Protein AF-A0A2M8PKC9-F1 (afdb_monomer_lite)

Radius of gyration: 15.45 Å; chains: 1; bounding box: 36×30×42 Å

Secondary structure (DSSP, 8-state):
----EEEETTEEEEHHHHHHHHHHHTTT-TT-EEEEE-TTS-EEEEEGGGS--SSPPPEEE-SSTT-SS-SEEES-B---SSSPPPHHHHHHS-B-PPPP-

Foldseek 3Di:
DFWFWWDDPPDIDTDPRSVVCLVVCLVPQQQIKTWGADLVLDIDIDGSVVDDPPDADWAFDPPDPPDSHGPDTDQADADDPVDDDPPVRVVRHHHDDDDDD

pLDDT: mean 80.63, std 10.46, range [44.22, 91.06]

Sequence (101 aa):
MPAIFVSEKGGMLYGKQAWQFIFKNYQLYPRAEIFGLQSDGKKVQYFLRELDFADHPRVFAYENEQKIMPSFQLDGFYPSKEVQPPSLLKTLLPITAPKAP

Structure (mmCIF, N/CA/C/O backbone):
data_AF-A0A2M8PKC9-F1
#
_entry.id   AF-A0A2M8PKC9-F1
#
loop_
_atom_site.group_PDB
_atom_site.id
_atom_site.type_symbol
_atom_site.label_atom_id
_atom_site.label_alt_id
_atom_site.label_comp_id
_atom_site.label_asym_id
_atom_site.label_entity_id
_atom_site.label_seq_id
_atom_site.pdbx_PDB_ins_code
_atom_site.Cartn_x
_atom_site.Cartn_y
_atom_site.Cartn_z
_atom_site.occupancy
_atom_site.B_iso_or_equiv
_atom_site.auth_seq_id
_atom_site.auth_comp_id
_atom_site.auth_asym_id
_atom_site.auth_atom_id
_atom_site.pdbx_PDB_model_num
ATOM 1 N N . MET A 1 1 ? -2.146 8.365 -7.353 1.00 44.22 1 MET A N 1
ATOM 2 C CA . MET A 1 1 ? -1.640 7.243 -6.513 1.00 44.22 1 MET A CA 1
ATOM 3 C C . MET A 1 1 ? -2.806 6.665 -5.725 1.00 44.22 1 MET A C 1
ATOM 5 O O . MET A 1 1 ? -3.586 7.485 -5.249 1.00 44.22 1 MET A O 1
ATOM 9 N N . PRO A 1 2 ? -2.951 5.334 -5.547 1.00 46.62 2 PRO A N 1
ATOM 10 C CA . PRO A 1 2 ? -3.953 4.796 -4.634 1.00 46.62 2 PRO A CA 1
ATOM 11 C C . PRO A 1 2 ? -3.586 5.316 -3.249 1.00 46.62 2 PRO A C 1
ATOM 13 O O . PRO A 1 2 ? -2.562 4.953 -2.667 1.00 46.62 2 PRO A O 1
ATOM 16 N N . ALA A 1 3 ? -4.342 6.315 -2.819 1.00 52.91 3 ALA A N 1
ATOM 17 C CA . ALA A 1 3 ? -4.068 7.093 -1.638 1.00 52.91 3 ALA A CA 1
ATOM 18 C C . ALA A 1 3 ? -4.402 6.212 -0.444 1.00 52.91 3 ALA A C 1
ATOM 20 O O . ALA A 1 3 ? -5.547 6.178 -0.011 1.00 52.91 3 ALA A O 1
ATOM 21 N N . ILE A 1 4 ? -3.410 5.465 0.047 1.00 57.56 4 ILE A N 1
ATOM 22 C CA . ILE A 1 4 ? -3.505 4.862 1.370 1.00 57.56 4 ILE A CA 1
ATOM 23 C C . ILE A 1 4 ? -3.715 6.028 2.320 1.00 57.56 4 ILE A C 1
ATOM 25 O O . ILE A 1 4 ? -2.845 6.892 2.452 1.00 57.56 4 ILE A O 1
ATOM 29 N N . PHE A 1 5 ? -4.905 6.071 2.890 1.00 59.25 5 PHE A N 1
ATOM 30 C CA . PHE A 1 5 ? -5.291 7.023 3.909 1.00 59.25 5 PHE A CA 1
ATOM 31 C C . PHE A 1 5 ? -5.187 6.332 5.253 1.00 59.25 5 PHE A C 1
ATOM 33 O O . PHE A 1 5 ? -5.598 5.184 5.358 1.00 59.25 5 PHE A O 1
ATOM 40 N N . VAL A 1 6 ? -4.675 7.020 6.268 1.00 64.75 6 VAL A N 1
ATOM 41 C CA . VAL A 1 6 ? -4.762 6.552 7.653 1.00 64.75 6 VAL A CA 1
ATOM 42 C C . VAL A 1 6 ? -5.301 7.678 8.509 1.00 64.75 6 VAL A C 1
ATOM 44 O O . VAL A 1 6 ? -4.725 8.770 8.488 1.00 64.75 6 VAL A O 1
ATOM 47 N N . SER A 1 7 ? -6.364 7.411 9.270 1.00 66.50 7 SER A N 1
ATOM 48 C CA . SER A 1 7 ? -6.833 8.340 10.296 1.00 66.50 7 SER A CA 1
ATOM 49 C C . SER A 1 7 ? -6.918 7.709 11.673 1.00 66.50 7 SER A C 1
ATOM 51 O O . SER A 1 7 ? -7.462 6.621 11.860 1.00 66.50 7 SER A O 1
ATOM 53 N N . GLU A 1 8 ? -6.391 8.449 12.642 1.00 57.56 8 GLU A N 1
ATOM 54 C CA . GLU A 1 8 ? -6.635 8.255 14.060 1.00 57.56 8 GLU A CA 1
ATOM 55 C C . GLU A 1 8 ? -6.832 9.641 14.693 1.00 57.56 8 GLU A C 1
ATOM 57 O O . GLU A 1 8 ? -5.999 10.528 14.509 1.00 57.56 8 GLU A O 1
ATOM 62 N N . LYS A 1 9 ? -7.970 9.845 15.374 1.00 57.28 9 LYS A N 1
ATOM 63 C CA . LYS A 1 9 ? -8.285 10.995 16.251 1.00 57.28 9 LYS A CA 1
ATOM 64 C C . LYS A 1 9 ? -7.638 12.347 15.862 1.00 57.28 9 LYS A C 1
ATOM 66 O O . LYS A 1 9 ? -7.046 13.015 16.705 1.00 57.28 9 LYS A O 1
ATOM 71 N N . GLY A 1 10 ? -7.794 12.775 14.605 1.00 60.31 10 GLY A N 1
ATOM 72 C CA . GLY A 1 10 ? -7.418 14.119 14.137 1.00 60.31 10 GLY A CA 1
ATOM 73 C C . GLY A 1 10 ? -6.221 14.201 13.181 1.00 60.31 10 GLY A C 1
ATOM 74 O O . GLY A 1 10 ? -6.008 15.259 12.596 1.00 60.31 10 GLY A O 1
ATOM 75 N N . GLY A 1 11 ? -5.474 13.113 12.965 1.00 69.12 11 GLY A N 1
ATOM 76 C CA . GLY A 1 11 ? -4.427 13.043 11.937 1.00 69.12 11 GLY A CA 1
ATOM 77 C C . GLY A 1 11 ? -4.916 12.379 10.647 1.00 69.12 11 GLY A C 1
ATOM 78 O O . GLY A 1 11 ? -5.669 11.407 10.708 1.00 69.12 11 GLY A O 1
ATOM 79 N N . MET A 1 12 ? -4.482 12.884 9.487 1.00 78.81 12 MET A N 1
ATOM 80 C CA . MET A 1 12 ? -4.677 12.240 8.179 1.00 78.81 12 MET A CA 1
ATOM 81 C C . MET A 1 12 ? -3.329 12.104 7.467 1.00 78.81 12 MET A C 1
ATOM 83 O O . MET A 1 12 ? -2.672 13.107 7.188 1.00 78.81 12 MET A O 1
ATOM 87 N N . LEU A 1 13 ? -2.918 10.870 7.169 1.00 81.56 13 LEU A N 1
ATOM 88 C CA . LEU A 1 13 ? -1.699 10.574 6.411 1.00 81.56 13 LEU A CA 1
ATOM 89 C C . LEU A 1 13 ? -2.044 10.029 5.028 1.00 81.56 13 LEU A C 1
ATOM 91 O O . LEU A 1 13 ? -3.028 9.309 4.880 1.00 81.56 13 LEU A O 1
ATOM 95 N N . TYR A 1 14 ? -1.192 10.318 4.039 1.00 83.12 14 TYR A N 1
ATOM 96 C CA . TYR A 1 14 ? -1.399 9.910 2.647 1.00 83.12 14 TYR A CA 1
ATOM 97 C C . TYR A 1 14 ? -0.160 9.243 2.042 1.00 83.12 14 TYR A C 1
ATOM 99 O O . TYR A 1 14 ? 0.985 9.583 2.364 1.00 83.12 14 TYR A O 1
ATOM 107 N N . GLY A 1 15 ? -0.388 8.302 1.123 1.00 80.62 15 GLY A N 1
ATOM 108 C CA . GLY A 1 15 ? 0.647 7.728 0.261 1.00 8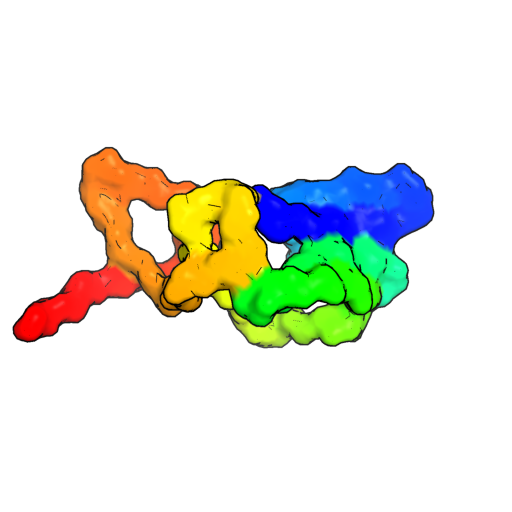0.62 15 GLY A CA 1
ATOM 109 C C . GLY A 1 15 ? 1.818 7.136 1.050 1.00 80.62 15 GLY A C 1
ATOM 110 O O . GLY A 1 15 ? 1.632 6.277 1.909 1.00 80.62 15 GLY A O 1
ATOM 111 N N . LYS A 1 16 ? 3.045 7.602 0.778 1.00 79.75 16 LYS A N 1
ATOM 112 C CA . LYS A 1 16 ? 4.261 7.093 1.439 1.00 79.75 16 LYS A CA 1
ATOM 113 C C . LYS A 1 16 ? 4.258 7.320 2.954 1.00 79.75 16 LYS A C 1
ATOM 115 O O . LYS A 1 16 ? 4.764 6.473 3.683 1.00 79.75 16 LYS A O 1
ATOM 120 N N . GLN A 1 17 ? 3.714 8.439 3.434 1.00 82.31 17 GLN A N 1
ATOM 121 C CA . GLN A 1 17 ? 3.678 8.728 4.872 1.00 82.31 17 GLN A CA 1
ATOM 122 C C . GLN A 1 17 ? 2.713 7.785 5.594 1.00 82.31 17 GLN A C 1
ATOM 124 O O . GLN A 1 17 ? 3.073 7.219 6.624 1.00 82.31 17 GLN A O 1
ATOM 129 N N . ALA A 1 18 ? 1.535 7.550 5.010 1.00 85.38 18 ALA A N 1
ATOM 130 C CA . ALA A 1 18 ? 0.585 6.555 5.501 1.00 85.38 18 ALA A CA 1
ATOM 131 C C . ALA A 1 18 ? 1.200 5.152 5.515 1.00 85.38 18 ALA A C 1
ATOM 133 O O . ALA A 1 18 ? 1.144 4.462 6.528 1.00 85.38 18 ALA A O 1
ATOM 134 N N . TRP A 1 19 ? 1.874 4.770 4.426 1.00 83.25 19 TRP A N 1
ATOM 135 C CA . TRP A 1 19 ? 2.597 3.504 4.336 1.00 83.25 19 TRP A CA 1
ATOM 136 C C . TRP A 1 19 ? 3.626 3.342 5.460 1.00 83.25 19 TRP A C 1
ATOM 138 O O . TRP A 1 19 ? 3.618 2.355 6.189 1.00 83.25 19 TRP A O 1
ATOM 148 N N . GLN A 1 20 ? 4.492 4.337 5.652 1.00 85.00 20 GLN A N 1
ATOM 149 C CA . GLN A 1 20 ? 5.506 4.301 6.706 1.00 85.00 20 GLN A CA 1
ATOM 150 C C . GLN A 1 20 ? 4.893 4.238 8.107 1.00 85.00 20 GLN A C 1
ATOM 152 O O . GLN A 1 20 ? 5.442 3.559 8.974 1.00 85.00 20 GLN A O 1
ATOM 157 N N . PHE A 1 21 ? 3.777 4.931 8.336 1.00 85.56 21 PHE A N 1
ATOM 158 C CA . PHE A 1 21 ? 3.062 4.878 9.604 1.00 85.56 21 PHE A CA 1
ATOM 159 C C . PHE A 1 21 ? 2.505 3.482 9.879 1.00 85.56 21 PHE A C 1
ATOM 161 O O . PHE A 1 21 ? 2.736 2.955 10.965 1.00 85.56 21 PHE A O 1
ATOM 168 N N . ILE A 1 22 ? 1.840 2.876 8.892 1.00 86.31 22 ILE A N 1
ATOM 169 C CA . ILE A 1 22 ? 1.271 1.529 8.984 1.00 86.31 22 ILE A CA 1
ATOM 170 C C . ILE A 1 22 ? 2.353 0.526 9.386 1.00 86.31 22 ILE A C 1
ATOM 172 O O . ILE A 1 22 ? 2.246 -0.095 10.439 1.00 86.31 22 ILE A O 1
ATOM 176 N N . PHE A 1 23 ? 3.450 0.442 8.628 1.00 84.25 23 PHE A N 1
ATOM 177 C CA . PHE A 1 23 ? 4.506 -0.545 8.895 1.00 84.25 23 PHE A CA 1
ATOM 178 C C . PHE A 1 23 ? 5.171 -0.380 10.258 1.00 84.25 23 PHE A C 1
ATOM 180 O O . PHE A 1 23 ? 5.601 -1.362 10.856 1.00 84.25 23 PHE A O 1
ATOM 187 N N . LYS A 1 24 ? 5.265 0.854 10.758 1.00 86.62 24 LYS A N 1
ATOM 188 C CA . LYS A 1 24 ? 5.905 1.133 12.046 1.00 86.62 24 LYS A CA 1
ATOM 189 C C . LYS A 1 24 ? 4.967 0.984 13.238 1.00 86.62 24 LYS A C 1
ATOM 191 O O . LYS A 1 24 ? 5.454 0.759 14.338 1.00 86.62 24 LYS A O 1
ATOM 196 N N . ASN A 1 25 ? 3.657 1.148 13.047 1.00 86.12 25 ASN A N 1
ATOM 197 C CA . ASN A 1 25 ? 2.728 1.333 14.161 1.00 86.12 25 ASN A CA 1
ATOM 198 C C . ASN A 1 25 ? 1.457 0.469 14.086 1.00 86.12 25 ASN A C 1
ATOM 200 O O . ASN A 1 25 ? 0.541 0.698 14.877 1.00 86.12 25 ASN A O 1
ATOM 204 N N . TYR A 1 26 ? 1.371 -0.518 13.184 1.00 84.44 26 TYR A N 1
ATOM 205 C CA . TYR A 1 26 ? 0.141 -1.303 12.993 1.00 84.44 26 TYR A CA 1
ATOM 206 C C . TYR A 1 26 ? -0.388 -1.987 14.259 1.00 84.44 26 TYR A C 1
ATOM 208 O O . TYR A 1 26 ? -1.597 -2.095 14.444 1.00 84.44 26 TYR A O 1
ATOM 216 N N . GLN A 1 27 ? 0.509 -2.370 15.168 1.00 87.00 27 GLN A N 1
ATOM 217 C CA . GLN A 1 27 ? 0.156 -2.983 16.450 1.00 87.00 27 GLN A CA 1
ATOM 218 C C . GLN A 1 27 ? -0.358 -1.970 17.485 1.00 87.00 27 GLN A C 1
ATOM 220 O O . GLN A 1 27 ? -1.134 -2.330 18.367 1.00 87.00 27 GLN A O 1
ATOM 225 N N . LEU A 1 28 ? 0.069 -0.707 17.387 1.00 89.44 28 LEU A N 1
ATOM 226 C CA . LEU A 1 28 ? -0.261 0.348 18.351 1.00 89.44 28 LEU A CA 1
ATOM 227 C C . LEU A 1 28 ? -1.602 1.017 18.042 1.00 89.44 28 LEU A C 1
ATOM 229 O O . LEU A 1 28 ? -2.298 1.446 18.959 1.00 89.44 28 LEU A O 1
ATOM 233 N N . TYR A 1 29 ? -1.987 1.064 16.763 1.00 88.56 29 TYR A N 1
ATOM 234 C CA . TYR A 1 29 ? -3.202 1.742 16.306 1.00 88.56 29 TYR A CA 1
ATOM 235 C C . TYR A 1 29 ? -4.169 0.800 15.575 1.00 88.56 29 TYR A C 1
ATOM 237 O O . TYR A 1 29 ? -4.573 1.079 14.446 1.00 88.56 29 TYR A O 1
ATOM 245 N N . PRO A 1 30 ? -4.625 -0.299 16.205 1.00 87.06 30 PRO A N 1
ATOM 246 C CA . PRO A 1 30 ? -5.475 -1.298 15.550 1.00 87.06 30 PRO A CA 1
ATOM 247 C C . PRO A 1 30 ? -6.840 -0.752 15.097 1.00 87.06 30 PRO A C 1
ATOM 249 O O . PRO A 1 30 ? -7.527 -1.398 14.308 1.00 87.06 30 PRO A O 1
ATOM 252 N N . ARG A 1 31 ? -7.253 0.413 15.617 1.00 88.69 31 ARG A N 1
ATOM 253 C CA . ARG A 1 31 ? -8.503 1.111 15.271 1.00 88.69 31 ARG A CA 1
ATOM 254 C C . ARG A 1 31 ? -8.321 2.214 14.229 1.00 88.69 31 ARG A C 1
ATOM 256 O O . ARG A 1 31 ? -9.304 2.868 13.900 1.00 88.69 31 ARG A O 1
ATOM 263 N N . ALA A 1 32 ? -7.100 2.450 13.752 1.00 88.38 32 ALA A N 1
ATOM 264 C CA . ALA A 1 32 ? -6.899 3.384 12.660 1.00 88.38 32 ALA A CA 1
ATOM 265 C C . ALA A 1 32 ? -7.567 2.836 11.396 1.00 88.38 32 ALA A C 1
ATOM 267 O O . ALA A 1 32 ? -7.495 1.636 11.115 1.00 88.38 32 ALA A O 1
ATOM 268 N N . GLU A 1 33 ? -8.229 3.716 10.659 1.00 88.00 33 GLU A N 1
ATOM 269 C CA . GLU A 1 33 ? -8.943 3.352 9.441 1.00 88.00 33 GLU A CA 1
ATOM 270 C C . GLU A 1 33 ? -8.049 3.547 8.228 1.00 88.00 33 GLU A C 1
ATOM 272 O O . GLU A 1 33 ? -7.387 4.578 8.095 1.00 88.00 33 GLU A O 1
ATOM 277 N N . ILE A 1 34 ? -8.070 2.561 7.340 1.00 86.69 34 ILE A N 1
ATOM 278 C CA . ILE A 1 34 ? -7.413 2.574 6.048 1.00 86.69 34 ILE A CA 1
ATOM 279 C C . ILE A 1 34 ? -8.456 2.671 4.959 1.00 86.69 34 ILE A C 1
ATOM 281 O O . ILE A 1 34 ? -9.362 1.847 4.889 1.00 86.69 34 ILE A O 1
ATOM 285 N N . PHE A 1 35 ? -8.261 3.628 4.059 1.00 86.25 35 PHE A N 1
ATOM 286 C CA . PHE A 1 35 ? -9.050 3.756 2.843 1.00 86.25 35 PHE A CA 1
ATOM 287 C C . PHE A 1 35 ? -8.126 3.581 1.648 1.00 86.25 35 PHE A C 1
ATOM 289 O O . PHE A 1 35 ? -6.973 4.024 1.667 1.00 86.25 35 PHE A O 1
ATOM 296 N N . GLY A 1 36 ? -8.627 2.920 0.611 1.00 84.38 36 GLY A N 1
ATOM 297 C CA . GLY A 1 36 ? -7.837 2.633 -0.577 1.00 84.38 36 GLY A CA 1
ATOM 298 C C . GLY A 1 36 ? -8.646 1.998 -1.697 1.00 84.38 36 GLY A C 1
ATOM 299 O O . GLY A 1 36 ? -9.877 2.060 -1.717 1.00 84.38 36 GLY A O 1
ATOM 300 N N . LEU A 1 37 ? -7.923 1.398 -2.641 1.00 84.12 37 LEU A N 1
ATOM 301 C CA . LEU A 1 37 ? -8.475 0.668 -3.778 1.00 84.12 37 LEU A CA 1
ATOM 302 C C . LEU A 1 37 ? -8.002 -0.786 -3.725 1.00 84.12 37 LEU A C 1
ATOM 304 O O . LEU A 1 37 ? -6.823 -1.041 -3.473 1.00 84.12 37 LEU A O 1
ATOM 308 N N . GLN A 1 38 ? -8.909 -1.722 -3.982 1.00 84.56 38 GLN A N 1
ATOM 309 C CA . GLN A 1 38 ? -8.565 -3.108 -4.288 1.00 84.56 38 GLN A CA 1
ATOM 310 C C . GLN A 1 38 ? -7.989 -3.227 -5.704 1.00 84.56 38 GLN A C 1
ATOM 312 O O . GLN A 1 38 ? -8.103 -2.312 -6.520 1.00 84.56 38 GLN A O 1
ATOM 317 N N . SER A 1 39 ? -7.384 -4.375 -6.014 1.00 81.88 39 SER A N 1
ATOM 318 C CA . SER A 1 39 ? -6.843 -4.665 -7.350 1.00 81.88 39 SER A CA 1
ATOM 319 C C . SER A 1 39 ? -7.909 -4.669 -8.453 1.00 81.88 39 SER A C 1
ATOM 321 O O . SER A 1 39 ? -7.572 -4.477 -9.616 1.00 81.88 39 SER A O 1
ATOM 323 N N . ASP A 1 40 ? -9.187 -4.838 -8.107 1.00 85.31 40 ASP A N 1
ATOM 324 C CA . ASP A 1 40 ? -10.321 -4.708 -9.030 1.00 85.31 40 ASP A CA 1
ATOM 325 C C . ASP A 1 40 ? -10.825 -3.255 -9.180 1.00 85.31 40 ASP A C 1
ATOM 327 O O . ASP A 1 40 ? -11.803 -3.004 -9.882 1.00 85.31 40 ASP A O 1
ATOM 331 N N . GLY A 1 41 ? -10.166 -2.288 -8.533 1.00 82.38 41 GLY A N 1
ATOM 332 C CA . GLY A 1 41 ? -10.521 -0.871 -8.561 1.00 82.38 41 GLY A CA 1
ATOM 333 C C . GLY A 1 41 ? -11.643 -0.474 -7.597 1.00 82.38 41 GLY A C 1
ATOM 334 O O . GLY A 1 41 ? -12.015 0.703 -7.562 1.00 82.38 41 GLY A O 1
ATOM 335 N N . LYS A 1 42 ? -12.192 -1.394 -6.791 1.00 87.19 42 LYS A N 1
ATOM 336 C CA . LYS A 1 42 ? -13.210 -1.040 -5.793 1.00 87.19 42 LYS A CA 1
ATOM 337 C C . LYS A 1 42 ? -12.603 -0.273 -4.630 1.00 87.19 42 LYS A C 1
ATOM 339 O O . LYS A 1 42 ? -11.544 -0.620 -4.110 1.00 87.19 42 LYS A O 1
ATOM 344 N N . LYS A 1 43 ? -13.319 0.761 -4.189 1.00 87.81 43 LYS A N 1
ATOM 345 C CA . LYS A 1 43 ? -12.990 1.486 -2.961 1.00 87.81 43 LYS A CA 1
ATOM 346 C C . LYS A 1 43 ? -13.274 0.600 -1.761 1.00 87.81 43 LYS A C 1
ATOM 348 O O . LYS A 1 43 ? -14.337 -0.012 -1.686 1.00 87.81 43 LYS A O 1
ATOM 353 N N . VAL A 1 44 ? -12.342 0.584 -0.824 1.00 88.25 44 VAL A N 1
ATOM 354 C CA . VAL A 1 44 ? -12.460 -0.176 0.417 1.00 88.25 44 VAL A CA 1
ATOM 355 C C . VAL A 1 44 ? -12.076 0.669 1.612 1.00 88.25 44 VAL A C 1
ATOM 357 O O . VAL A 1 44 ? -11.292 1.615 1.498 1.00 88.25 44 VAL A O 1
ATOM 360 N N . GLN A 1 45 ? -12.642 0.283 2.748 1.00 90.25 45 GLN A N 1
ATOM 361 C CA . GLN A 1 45 ? -12.320 0.789 4.067 1.00 90.25 45 GLN A CA 1
ATOM 362 C C . GLN A 1 45 ? -12.094 -0.417 4.976 1.00 90.25 45 GLN A C 1
ATOM 364 O O . GLN A 1 45 ? -12.948 -1.300 5.039 1.00 90.25 45 GLN A O 1
ATOM 369 N N . TYR A 1 46 ? -10.950 -0.444 5.648 1.00 88.38 46 TYR A N 1
ATOM 370 C CA . TYR A 1 46 ? -10.576 -1.479 6.607 1.00 88.38 46 TYR A CA 1
ATOM 371 C C . TYR A 1 46 ? -10.016 -0.838 7.866 1.00 88.38 46 TYR A C 1
ATOM 373 O O . TYR A 1 46 ? -9.433 0.242 7.816 1.00 88.38 46 TYR A O 1
ATOM 381 N N . PHE A 1 47 ? -10.120 -1.516 8.997 1.00 89.38 47 PHE A N 1
ATOM 382 C CA . PHE A 1 47 ? -9.290 -1.206 10.149 1.00 89.38 47 PHE A CA 1
ATOM 383 C C . PHE A 1 47 ? -7.894 -1.790 9.972 1.00 89.38 47 PHE A C 1
ATOM 385 O O . PHE A 1 47 ? -7.707 -2.856 9.392 1.00 89.38 47 PHE A O 1
ATOM 392 N N . LEU A 1 48 ? -6.902 -1.128 10.559 1.00 87.62 48 LEU A N 1
ATOM 393 C CA . LEU A 1 48 ? -5.510 -1.561 10.497 1.00 87.62 48 LEU A CA 1
ATOM 394 C C . LEU A 1 48 ? -5.308 -3.000 11.002 1.00 87.62 48 LEU A C 1
ATOM 396 O O . LEU A 1 48 ? -4.514 -3.741 10.438 1.00 87.62 48 LEU A O 1
ATOM 400 N N . ARG A 1 49 ? -6.078 -3.417 12.014 1.00 89.31 49 ARG A N 1
ATOM 401 C CA . ARG A 1 49 ? -6.075 -4.791 12.552 1.00 89.31 49 ARG A CA 1
ATOM 402 C C . ARG A 1 49 ? -6.610 -5.867 11.599 1.00 89.31 49 ARG A C 1
ATOM 404 O O . ARG A 1 49 ? -6.457 -7.043 11.896 1.00 89.31 49 ARG A O 1
ATOM 411 N N . GLU A 1 50 ? -7.323 -5.478 10.544 1.00 88.94 50 GLU A N 1
ATOM 412 C CA . GLU A 1 50 ? -7.916 -6.405 9.569 1.00 88.94 50 GLU A CA 1
ATOM 413 C C . GLU A 1 50 ? -6.938 -6.741 8.442 1.00 88.94 50 GLU A C 1
ATOM 415 O O . GLU A 1 50 ? -7.190 -7.655 7.659 1.00 88.94 50 GLU A O 1
ATOM 420 N N . LEU A 1 51 ? -5.827 -6.007 8.353 1.00 85.75 51 LEU A N 1
ATOM 421 C CA . LEU A 1 51 ? -4.776 -6.278 7.390 1.00 85.75 51 LEU A CA 1
ATOM 422 C C . LEU A 1 51 ? -3.794 -7.306 7.939 1.00 85.75 51 LEU A C 1
ATOM 424 O O . LEU A 1 51 ? -3.351 -7.223 9.086 1.00 85.75 51 LEU A O 1
ATOM 428 N N . ASP A 1 52 ? -3.422 -8.242 7.075 1.00 84.19 52 ASP A N 1
ATOM 429 C CA . ASP A 1 52 ? -2.334 -9.168 7.340 1.00 84.19 52 ASP A CA 1
ATOM 430 C C . ASP A 1 52 ? -0.995 -8.521 6.958 1.00 84.19 52 ASP A C 1
ATOM 432 O O . ASP A 1 52 ? -0.798 -8.080 5.824 1.00 84.19 52 ASP A O 1
ATOM 436 N N . PHE A 1 53 ? -0.085 -8.457 7.928 1.00 81.88 53 PHE A N 1
ATOM 437 C CA . PHE A 1 53 ? 1.278 -7.946 7.767 1.00 81.88 53 PHE A CA 1
ATOM 438 C C . PHE A 1 53 ? 2.336 -9.056 7.826 1.00 81.88 53 PHE A C 1
ATOM 440 O O . PHE A 1 53 ? 3.528 -8.752 7.848 1.00 81.88 53 PHE A O 1
ATOM 447 N N . ALA A 1 54 ? 1.921 -10.327 7.888 1.00 83.38 54 ALA A N 1
ATOM 448 C CA . ALA A 1 54 ? 2.828 -11.468 7.833 1.00 83.38 54 ALA A CA 1
ATOM 449 C C . ALA A 1 54 ? 3.382 -11.695 6.417 1.00 83.38 54 ALA A C 1
ATOM 451 O O . ALA A 1 54 ? 4.499 -12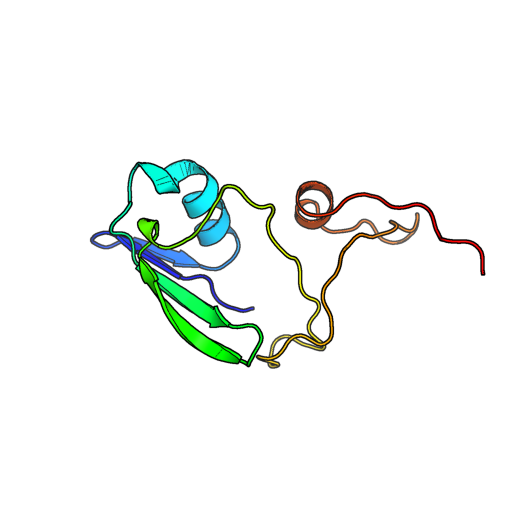.191 6.278 1.00 83.38 54 ALA A O 1
ATOM 452 N N . ASP A 1 55 ? 2.623 -11.318 5.382 1.00 79.00 55 ASP A N 1
ATOM 453 C CA . ASP A 1 55 ? 3.056 -11.398 3.986 1.00 79.00 55 ASP A CA 1
ATOM 454 C C . ASP A 1 55 ? 3.758 -10.108 3.531 1.00 79.00 55 ASP A C 1
ATOM 456 O O . ASP A 1 55 ? 3.532 -9.007 4.047 1.00 79.00 55 ASP A O 1
ATOM 460 N N . HIS A 1 56 ? 4.624 -10.241 2.530 1.00 78.12 56 HIS A N 1
ATOM 461 C CA . HIS A 1 56 ? 5.302 -9.099 1.943 1.00 78.12 56 HIS A CA 1
ATOM 462 C C . HIS A 1 56 ? 4.326 -8.229 1.130 1.00 78.12 56 HIS A C 1
ATOM 464 O O . HIS A 1 56 ? 3.429 -8.734 0.450 1.00 78.12 56 HIS A O 1
ATOM 470 N N . PRO A 1 57 ? 4.523 -6.900 1.130 1.00 82.69 57 PRO A N 1
ATOM 471 C CA . PRO A 1 57 ? 3.803 -5.995 0.246 1.00 82.69 57 PRO A CA 1
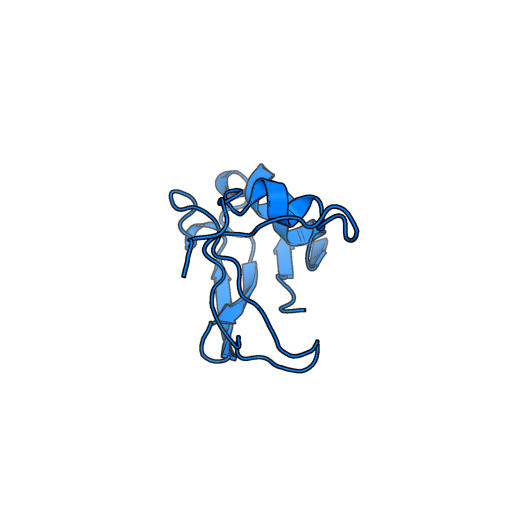ATOM 472 C C . PRO A 1 57 ? 3.880 -6.408 -1.219 1.00 82.69 57 PRO A C 1
ATOM 474 O O . PRO A 1 57 ? 4.967 -6.546 -1.777 1.00 82.69 57 PRO A O 1
ATOM 477 N N . ARG A 1 58 ? 2.724 -6.492 -1.877 1.00 86.12 58 ARG A N 1
ATOM 478 C CA . ARG A 1 58 ? 2.657 -6.655 -3.333 1.00 86.12 58 ARG A CA 1
ATOM 479 C C . ARG A 1 58 ? 2.795 -5.303 -4.015 1.00 86.12 58 ARG A C 1
ATOM 481 O O . ARG A 1 58 ? 2.190 -4.317 -3.590 1.00 86.12 58 ARG A O 1
ATOM 488 N N . VAL A 1 59 ? 3.571 -5.260 -5.092 1.00 87.75 59 VAL A N 1
ATOM 489 C CA . VAL A 1 59 ? 3.792 -4.043 -5.876 1.00 87.75 59 VAL A CA 1
ATOM 490 C C . VAL A 1 59 ? 3.076 -4.175 -7.211 1.00 87.75 59 VAL A C 1
ATOM 492 O O . VAL A 1 59 ? 3.220 -5.175 -7.905 1.00 87.75 59 VAL A O 1
ATOM 495 N N . PHE A 1 60 ? 2.308 -3.156 -7.586 1.00 88.44 60 PHE A N 1
ATOM 496 C CA . PHE A 1 60 ? 1.545 -3.139 -8.831 1.00 88.44 60 PHE A CA 1
ATOM 497 C C . PHE A 1 60 ? 1.975 -1.976 -9.721 1.00 88.44 60 PHE A C 1
ATOM 499 O O . PHE A 1 60 ? 2.197 -0.865 -9.233 1.00 88.44 60 PHE A O 1
ATOM 506 N N . ALA A 1 61 ? 2.060 -2.231 -11.026 1.00 87.69 61 ALA A N 1
ATOM 507 C CA . ALA A 1 61 ? 2.307 -1.214 -12.037 1.00 87.69 61 ALA A CA 1
ATOM 508 C C . ALA A 1 61 ? 0.979 -0.670 -12.577 1.00 87.69 61 ALA A C 1
ATOM 510 O O . ALA A 1 61 ? 0.054 -1.431 -12.860 1.00 87.69 61 ALA A O 1
ATOM 511 N N . TYR A 1 62 ? 0.905 0.647 -12.744 1.00 88.25 62 TYR A N 1
ATOM 512 C CA . TYR A 1 62 ? -0.231 1.346 -13.340 1.00 88.25 62 TYR A CA 1
ATOM 513 C C . TYR A 1 62 ? 0.256 2.090 -14.578 1.00 88.25 62 TYR A C 1
ATOM 515 O O . TYR A 1 62 ? 1.362 2.626 -14.581 1.00 88.25 62 TYR A O 1
ATOM 523 N N . GLU A 1 63 ? -0.577 2.136 -15.615 1.00 88.50 63 GLU A N 1
ATOM 524 C CA . GLU A 1 63 ? -0.267 2.836 -16.867 1.00 88.50 63 GLU A CA 1
ATOM 525 C C . GLU A 1 63 ? -0.029 4.340 -16.651 1.00 88.50 63 GLU A C 1
ATOM 527 O O . GLU A 1 63 ? 0.859 4.930 -17.259 1.00 88.50 63 GLU A O 1
ATOM 532 N N . ASN A 1 64 ? -0.820 4.962 -15.772 1.00 86.38 64 ASN A N 1
ATOM 533 C CA . ASN A 1 64 ? -0.701 6.364 -15.379 1.00 86.38 64 ASN A CA 1
ATOM 534 C C . ASN A 1 64 ? -1.400 6.613 -14.032 1.00 86.38 64 ASN A C 1
ATOM 536 O O . ASN A 1 64 ? -1.991 5.711 -13.435 1.00 86.38 64 ASN A O 1
ATOM 540 N N . GLU A 1 65 ? -1.341 7.852 -13.550 1.00 80.56 65 GLU A N 1
ATOM 541 C CA . GLU A 1 65 ? -1.842 8.240 -12.229 1.00 80.56 65 GLU A CA 1
ATOM 542 C C . GLU A 1 65 ? -3.373 8.238 -12.100 1.00 80.56 65 GLU A C 1
ATOM 544 O O . GLU A 1 65 ? -3.879 8.225 -10.974 1.00 80.56 65 GLU A O 1
ATOM 549 N N . GLN A 1 66 ? -4.099 8.258 -13.223 1.00 84.12 66 GLN A N 1
ATOM 550 C CA . GLN A 1 66 ? -5.562 8.307 -13.282 1.00 84.12 66 GLN A CA 1
ATOM 551 C C . GLN A 1 66 ? -6.203 6.912 -13.294 1.00 84.12 66 GLN A C 1
ATOM 553 O O . GLN A 1 66 ? -7.398 6.781 -13.020 1.00 84.12 66 GLN A O 1
ATOM 558 N N . LYS A 1 67 ? -5.441 5.861 -13.614 1.00 85.94 67 LYS A N 1
ATOM 559 C CA . LYS A 1 67 ? -5.949 4.485 -13.624 1.00 85.94 67 LYS A CA 1
ATOM 560 C C . LYS A 1 67 ? -6.085 3.944 -12.202 1.00 85.94 67 LYS A C 1
ATOM 562 O O . LYS A 1 67 ? -5.180 4.054 -11.382 1.00 85.94 67 LYS A O 1
ATOM 567 N N . ILE A 1 68 ? -7.227 3.312 -11.944 1.00 84.50 68 ILE A N 1
ATOM 568 C CA . ILE A 1 68 ? -7.560 2.683 -10.654 1.00 84.50 68 ILE A CA 1
ATOM 569 C C . ILE A 1 68 ? -7.379 1.163 -10.659 1.00 84.50 68 ILE A C 1
ATOM 571 O O . ILE A 1 68 ? -7.451 0.544 -9.605 1.00 84.50 68 ILE A O 1
ATOM 575 N N . MET A 1 69 ? -7.137 0.573 -11.832 1.00 88.06 69 MET A N 1
ATOM 576 C CA . MET A 1 69 ? -6.819 -0.843 -11.989 1.00 88.06 69 MET A CA 1
ATOM 577 C C . MET A 1 69 ? -5.349 -0.986 -12.392 1.00 88.06 69 MET A C 1
ATOM 579 O O . MET A 1 69 ? -4.896 -0.235 -13.264 1.00 88.06 69 MET A O 1
ATOM 583 N N . PRO A 1 70 ? -4.606 -1.918 -11.776 1.00 90.00 70 PRO A N 1
ATOM 584 C CA . PRO A 1 70 ? -3.224 -2.168 -12.137 1.00 90.00 70 PRO A CA 1
ATOM 585 C C . PRO A 1 70 ? -3.139 -2.888 -13.485 1.00 90.00 70 PRO A C 1
ATOM 587 O O . PRO A 1 70 ? -3.983 -3.720 -13.814 1.00 90.00 70 PRO A O 1
ATOM 590 N N . SER A 1 71 ? -2.086 -2.605 -14.247 1.00 91.06 71 SER A N 1
ATOM 591 C CA . SER A 1 71 ? -1.795 -3.305 -15.500 1.00 91.06 71 SER A CA 1
ATOM 592 C C . SER A 1 71 ? -1.237 -4.706 -15.234 1.00 91.06 71 SER A C 1
ATOM 594 O O . SER A 1 71 ? -1.584 -5.654 -15.930 1.00 91.06 71 SER A O 1
ATOM 596 N N . PHE A 1 72 ? -0.361 -4.833 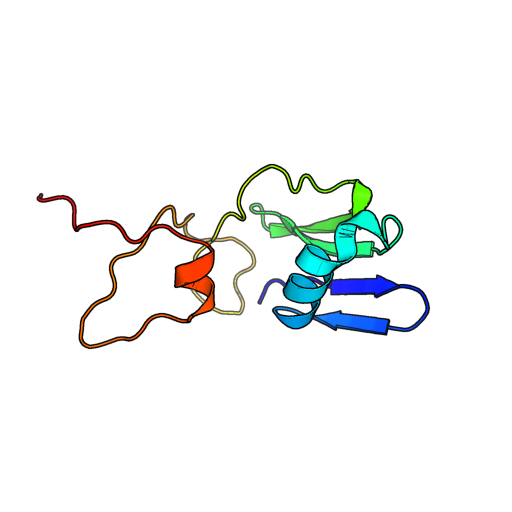-14.234 1.00 89.56 72 PHE A N 1
ATOM 597 C CA . PHE A 1 72 ? 0.229 -6.099 -13.794 1.00 89.56 72 PHE A CA 1
ATOM 598 C C . PHE A 1 72 ? 0.858 -5.963 -12.397 1.00 89.56 72 PHE A C 1
ATOM 600 O O . PHE A 1 72 ? 1.159 -4.857 -11.933 1.00 89.56 72 PHE A O 1
ATOM 607 N N . GLN A 1 73 ? 1.055 -7.098 -11.724 1.00 90.44 73 GLN A N 1
ATOM 608 C CA . GLN A 1 73 ? 1.855 -7.196 -10.503 1.00 90.44 73 GLN A CA 1
ATOM 609 C C . GLN A 1 73 ? 3.341 -7.301 -10.866 1.00 90.44 73 GLN A C 1
ATOM 611 O O . GLN A 1 73 ? 3.707 -7.954 -11.841 1.00 90.44 73 GLN A O 1
ATOM 616 N N 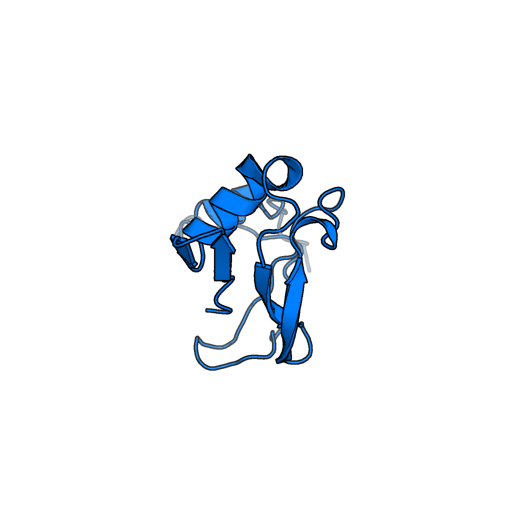. LEU A 1 74 ? 4.190 -6.642 -10.086 1.00 89.62 74 LEU A N 1
ATOM 617 C CA . LEU A 1 74 ? 5.638 -6.770 -10.149 1.00 89.62 74 LEU A CA 1
ATOM 618 C C . LEU A 1 74 ? 6.095 -7.764 -9.083 1.00 89.62 74 LEU A C 1
ATOM 620 O O . LEU A 1 74 ? 5.861 -7.534 -7.899 1.00 89.62 74 LEU A O 1
ATOM 624 N N . ASP A 1 75 ? 6.794 -8.815 -9.503 1.00 89.31 75 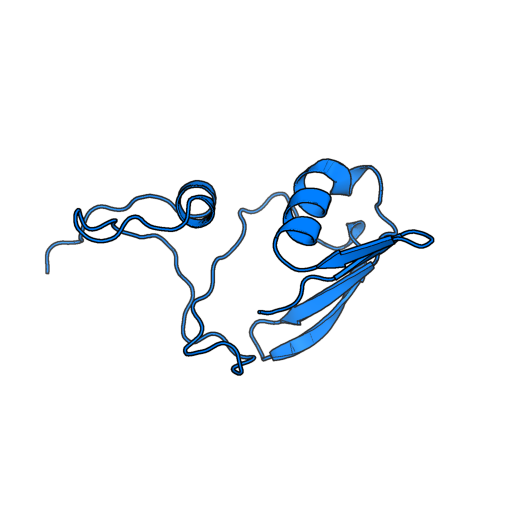ASP A N 1
ATOM 625 C CA . ASP A 1 75 ? 7.386 -9.808 -8.590 1.00 89.31 75 ASP A CA 1
ATOM 626 C C . ASP A 1 75 ? 8.888 -9.574 -8.361 1.00 89.31 75 ASP A C 1
ATOM 628 O O . ASP A 1 75 ? 9.498 -10.140 -7.458 1.00 89.31 75 ASP A O 1
ATOM 632 N N . GLY A 1 76 ? 9.499 -8.717 -9.177 1.00 86.62 76 GLY A N 1
ATOM 633 C CA . GLY A 1 76 ? 10.916 -8.387 -9.133 1.00 86.62 76 GLY A CA 1
ATOM 634 C C . GLY A 1 76 ? 11.247 -7.303 -10.147 1.00 86.62 76 GLY A C 1
ATOM 635 O O . GLY A 1 76 ? 10.429 -6.955 -11.003 1.00 86.62 76 GLY A O 1
ATOM 636 N N . PHE A 1 77 ? 12.449 -6.746 -10.051 1.00 85.38 77 PHE A N 1
ATOM 637 C CA . PHE A 1 77 ? 12.949 -5.819 -11.062 1.00 85.38 77 PHE A CA 1
ATOM 638 C C . PHE A 1 77 ? 14.455 -5.979 -11.266 1.00 85.38 77 PHE A C 1
ATOM 640 O O . PHE A 1 77 ? 15.186 -6.450 -10.393 1.00 85.38 77 PHE A O 1
ATOM 647 N N . TYR A 1 78 ? 14.916 -5.531 -12.431 1.00 83.88 78 TYR A N 1
ATOM 648 C CA . TYR A 1 78 ? 16.329 -5.421 -12.761 1.00 83.88 78 TYR A CA 1
ATOM 649 C C . TYR A 1 78 ? 16.678 -3.941 -12.984 1.00 83.88 78 TYR A C 1
ATOM 651 O O . TYR A 1 78 ? 16.124 -3.322 -13.896 1.00 83.88 78 TYR A O 1
ATOM 659 N N . PRO A 1 79 ? 17.547 -3.333 -12.158 1.00 78.88 79 PRO A N 1
ATOM 660 C CA . PRO A 1 79 ? 17.977 -1.956 -12.367 1.00 78.88 79 PRO A CA 1
ATOM 661 C C . PRO A 1 79 ? 18.916 -1.867 -13.573 1.00 78.88 79 PRO A C 1
ATOM 663 O O . PRO A 1 79 ? 19.946 -2.540 -13.610 1.00 78.88 79 PRO A O 1
ATOM 666 N N . SER A 1 80 ? 18.606 -0.992 -14.532 1.00 79.19 80 SER A N 1
ATOM 667 C CA . SER A 1 80 ? 19.598 -0.599 -15.535 1.00 79.19 80 SER A CA 1
ATOM 668 C C . SER A 1 80 ? 20.634 0.339 -14.902 1.00 79.19 80 SER A C 1
ATOM 670 O O . SER A 1 80 ? 20.366 1.009 -13.902 1.00 79.19 80 SER A O 1
ATOM 672 N N . LYS A 1 81 ? 21.841 0.410 -15.479 1.00 74.88 81 LYS A N 1
ATOM 673 C CA . LYS A 1 81 ? 22.865 1.378 -15.039 1.00 74.88 81 LYS A CA 1
ATOM 674 C C . LYS A 1 81 ? 22.454 2.834 -15.293 1.00 74.88 81 LYS A C 1
ATOM 676 O O . LYS A 1 81 ? 22.988 3.728 -14.648 1.00 74.88 81 LYS A O 1
ATOM 681 N N . GLU A 1 82 ? 21.525 3.056 -16.218 1.00 80.12 82 GLU A N 1
ATOM 682 C CA . GLU A 1 82 ? 21.103 4.383 -16.676 1.00 80.12 82 GLU A CA 1
ATOM 683 C C . GLU A 1 82 ? 19.981 4.973 -15.818 1.00 80.12 82 GLU A C 1
ATOM 685 O O . GLU A 1 82 ? 19.915 6.186 -15.639 1.00 80.12 82 GLU A O 1
ATOM 690 N N . VAL A 1 83 ? 19.117 4.125 -15.249 1.00 79.19 83 VAL A N 1
ATOM 691 C CA . VAL A 1 83 ? 17.965 4.562 -14.455 1.00 79.19 83 VAL A CA 1
ATOM 692 C C . VAL A 1 83 ? 18.056 3.971 -13.058 1.00 79.19 83 VAL A C 1
ATOM 694 O O . VAL A 1 83 ? 17.851 2.776 -12.844 1.00 79.19 83 VAL A O 1
ATOM 697 N N . GLN A 1 84 ? 18.325 4.829 -12.074 1.00 78.56 84 GLN A N 1
ATOM 698 C CA . GLN A 1 84 ? 18.244 4.420 -10.678 1.00 78.56 84 GLN A CA 1
ATOM 699 C C . GLN A 1 84 ? 16.776 4.249 -10.273 1.00 78.56 84 GLN A C 1
ATOM 701 O O . GLN A 1 84 ? 16.011 5.215 -10.322 1.00 78.56 84 GLN A O 1
ATOM 706 N N . PRO A 1 85 ? 16.361 3.050 -9.831 1.00 80.56 85 PRO A N 1
ATOM 707 C CA . PRO A 1 85 ? 14.991 2.844 -9.404 1.00 80.56 85 PRO A CA 1
ATOM 708 C C . PRO A 1 85 ? 14.743 3.528 -8.052 1.00 80.56 85 PRO A C 1
ATOM 710 O O . PRO A 1 85 ? 15.663 3.608 -7.223 1.00 80.56 85 PRO A O 1
ATOM 713 N N . PRO A 1 86 ? 13.494 3.955 -7.785 1.00 81.75 86 PRO A N 1
ATOM 714 C CA . PRO A 1 86 ? 13.085 4.461 -6.485 1.00 81.75 86 PRO A CA 1
ATOM 715 C C . PRO A 1 86 ? 13.522 3.539 -5.347 1.00 81.75 86 PRO A C 1
ATOM 717 O O . PRO A 1 86 ? 13.357 2.320 -5.412 1.00 81.75 86 PRO A O 1
ATOM 720 N N . SER A 1 87 ? 14.039 4.126 -4.267 1.00 81.38 87 SER A N 1
ATOM 721 C CA . SER A 1 87 ? 14.550 3.370 -3.115 1.00 81.38 87 SER A CA 1
ATOM 722 C C . SER A 1 87 ? 13.513 2.427 -2.506 1.00 81.38 87 SER A C 1
ATOM 724 O O . SER A 1 87 ? 13.875 1.346 -2.059 1.00 81.38 87 SER A O 1
ATOM 726 N N . LEU A 1 88 ? 12.227 2.791 -2.558 1.00 78.69 88 LEU A N 1
ATOM 727 C CA . LEU A 1 88 ? 11.139 1.955 -2.057 1.00 78.69 88 LEU A CA 1
ATOM 728 C C . LEU A 1 88 ? 11.019 0.627 -2.823 1.00 78.69 88 LEU A C 1
ATOM 730 O O . LEU A 1 88 ? 10.786 -0.400 -2.198 1.00 78.69 88 LEU A O 1
ATOM 734 N N . LEU A 1 89 ? 11.237 0.617 -4.145 1.00 82.69 89 LEU A N 1
ATOM 735 C CA . LEU A 1 89 ? 11.184 -0.623 -4.931 1.00 82.69 89 LEU A CA 1
ATOM 736 C C . LEU A 1 89 ? 12.270 -1.604 -4.493 1.00 82.69 89 LEU A C 1
ATOM 738 O O . LEU A 1 89 ? 11.994 -2.788 -4.363 1.00 82.69 89 LEU A O 1
ATOM 742 N N . LYS A 1 90 ? 13.471 -1.103 -4.177 1.00 83.06 90 LYS A N 1
ATOM 743 C CA . LYS A 1 90 ? 14.582 -1.927 -3.670 1.00 83.06 90 LYS A CA 1
ATOM 744 C C . LYS A 1 90 ? 14.265 -2.594 -2.328 1.00 83.06 90 LYS A C 1
ATOM 746 O O . LYS A 1 90 ? 14.880 -3.597 -1.998 1.00 83.06 90 LYS A O 1
ATOM 751 N N . THR A 1 91 ? 13.365 -2.009 -1.537 1.00 82.44 91 THR A N 1
ATOM 752 C CA . THR A 1 91 ? 12.948 -2.560 -0.240 1.00 82.44 91 THR A CA 1
ATOM 753 C C . THR A 1 91 ? 11.805 -3.561 -0.378 1.00 82.44 91 THR A C 1
ATOM 755 O O . THR A 1 91 ? 11.709 -4.474 0.432 1.00 82.44 91 THR A O 1
ATOM 758 N N . LEU A 1 92 ? 10.927 -3.373 -1.366 1.00 83.69 92 LEU A N 1
ATOM 759 C CA . LEU A 1 92 ? 9.703 -4.164 -1.511 1.00 83.69 92 LEU A CA 1
ATOM 760 C C . LEU A 1 92 ? 9.835 -5.333 -2.490 1.00 83.69 92 LEU A C 1
ATOM 762 O O . LEU A 1 92 ? 9.070 -6.282 -2.385 1.00 83.69 92 LEU A O 1
ATOM 766 N N . LEU A 1 93 ? 10.771 -5.264 -3.437 1.00 85.88 93 LEU A N 1
ATOM 767 C CA . LEU A 1 93 ? 10.935 -6.269 -4.483 1.00 85.88 93 LEU A CA 1
ATOM 768 C C . LEU A 1 93 ? 12.361 -6.823 -4.513 1.00 85.88 93 LEU A C 1
ATOM 770 O O . LEU A 1 93 ? 13.320 -6.059 -4.350 1.00 85.88 93 LEU A O 1
ATOM 774 N N . PRO A 1 94 ? 12.526 -8.128 -4.788 1.00 84.12 94 PRO A N 1
ATOM 775 C CA . PRO A 1 94 ? 13.836 -8.707 -5.018 1.00 84.12 94 PRO A CA 1
ATOM 776 C C . PRO A 1 94 ? 14.461 -8.153 -6.305 1.00 84.12 94 PRO A C 1
ATOM 778 O O . PRO A 1 94 ? 13.788 -7.932 -7.317 1.00 84.12 94 PRO A O 1
ATOM 781 N N . ILE A 1 95 ? 15.783 -7.972 -6.272 1.00 80.31 95 ILE A N 1
ATOM 782 C CA . ILE A 1 95 ? 16.571 -7.690 -7.473 1.00 80.31 95 ILE A CA 1
ATOM 783 C C . ILE A 1 95 ? 16.803 -9.019 -8.187 1.00 80.31 95 ILE A C 1
ATOM 785 O O . ILE A 1 95 ? 17.508 -9.888 -7.675 1.00 80.31 95 ILE A O 1
ATOM 789 N N . THR A 1 96 ? 16.210 -9.181 -9.365 1.00 78.25 96 THR A N 1
ATOM 790 C CA . THR A 1 96 ? 16.292 -10.419 -10.148 1.00 78.25 96 THR A CA 1
ATOM 791 C C . THR A 1 96 ? 17.212 -10.240 -11.350 1.00 78.25 96 THR A C 1
ATOM 793 O O . THR A 1 96 ? 17.172 -9.205 -12.016 1.00 78.25 96 THR A O 1
ATOM 796 N N . ALA A 1 97 ? 18.031 -11.250 -11.657 1.00 69.88 97 ALA A N 1
ATOM 797 C CA . ALA A 1 97 ? 18.814 -11.276 -12.892 1.00 69.88 97 ALA A CA 1
ATOM 798 C C . ALA A 1 97 ? 17.884 -11.405 -14.116 1.00 69.88 97 ALA A C 1
ATOM 800 O O . ALA A 1 97 ? 16.824 -12.030 -14.002 1.00 69.88 97 ALA A O 1
ATOM 801 N N . PRO A 1 98 ? 18.251 -10.844 -15.283 1.00 65.12 98 PRO A N 1
ATOM 802 C CA . PRO A 1 98 ? 17.479 -11.048 -16.501 1.00 65.12 98 PRO A CA 1
ATOM 803 C C . PRO A 1 98 ? 17.426 -12.546 -16.812 1.00 65.12 98 PRO A C 1
ATOM 805 O O . PRO A 1 98 ? 18.460 -13.209 -16.911 1.00 65.12 98 PRO A O 1
ATOM 808 N N . LYS A 1 99 ? 16.214 -13.088 -16.943 1.00 58.75 99 LYS A N 1
ATOM 809 C CA . LYS A 1 99 ? 16.021 -14.454 -17.428 1.00 58.75 99 LYS A CA 1
ATOM 810 C C . LYS A 1 99 ? 16.437 -14.454 -18.902 1.00 58.75 99 LYS A C 1
ATOM 812 O O . LYS A 1 99 ? 15.890 -13.669 -19.674 1.00 58.75 99 LYS A O 1
ATOM 817 N N . ALA A 1 100 ? 17.453 -15.243 -19.258 1.00 52.06 100 ALA A N 1
ATOM 818 C CA . ALA A 1 100 ? 17.863 -15.389 -20.653 1.00 52.06 100 ALA A CA 1
ATOM 819 C C . ALA A 1 100 ? 16.665 -15.899 -21.485 1.00 52.06 100 ALA A C 1
ATOM 821 O O . ALA A 1 100 ? 15.892 -16.702 -20.948 1.00 52.06 100 ALA A O 1
ATOM 822 N N . PRO A 1 101 ? 16.476 -15.388 -22.717 1.00 57.78 101 PRO A N 1
ATOM 823 C CA . PRO A 1 101 ? 15.370 -15.781 -23.587 1.00 57.78 101 PRO A CA 1
ATOM 824 C C . PRO A 1 101 ? 15.404 -17.270 -23.945 1.00 57.78 101 PRO A C 1
ATOM 826 O O . PRO A 1 101 ? 16.518 -17.840 -24.018 1.00 57.78 101 PRO A O 1
#